Protein AF-A0A9J5ZDY1-F1 (afdb_monomer)

Solvent-accessible surface area (backbone atoms only — not comparable to full-atom values): 6888 Å² total; per-residue (Å²): 131,87,89,78,81,90,83,87,61,98,47,71,64,60,48,51,50,52,33,51,47,32,71,76,40,87,38,62,74,71,92,58,97,54,59,50,84,62,74,86,88,55,97,79,79,58,85,89,58,78,74,66,87,89,64,83,82,88,85,82,84,78,48,89,86,40,89,57,33,64,58,54,52,52,51,52,50,51,54,52,49,50,52,51,51,53,51,51,52,53,50,51,53,50,55,50,55,52,51,52,49,61,76,74,106

Organism: Solanum commersonii (NCBI:txid4109)

pLDDT: mean 87.48, std 10.69, range [43.75, 98.0]

Radius of gyration: 21.02 Å; Cα contacts (8 Å, |Δi|>4): 33; chains: 1; bounding box: 49×36×54 Å

Foldseek 3Di:
DDDDDDDDDPDDVVLVVVQVCLVVDFDDDDDQSDGDHDDDDDDPPDPPDPDDPPDDDDDDDDDPPHPCPVVVVVVVVVVVVVVVVVVVVVVVVVVVVVVVSVVRD

Mean predicted aligned error: 8.28 Å

Secondary structure (DSSP, 8-state):
---------SSHHHHHHHHHHHHHS--BSSSS--B-------TTSSTTSPPPTT------PPPTTSTTHHHHHHHHHHHHHHHHHHHHHHHHHHHHHHHHHHHT-

Sequence (105 aa):
MGRAALVEMQNADEARTIIYEIRNSPFMISSMPRPVRARPAVVGMFDDRPRKPDRTIMCYWLKSNDPDFEVATKMKRIVRNHAKEANFLLKRQLEEEEQLAIEQS

Structure (mmCIF, N/CA/C/O backbone):
data_AF-A0A9J5ZDY1-F1
#
_entry.id   AF-A0A9J5ZDY1-F1
#
loop_
_atom_site.group_PDB
_atom_site.id
_atom_site.type_symbol
_atom_site.label_atom_id
_atom_site.label_alt_id
_atom_site.label_comp_id
_atom_site.label_asym_id
_atom_site.label_entity_id
_atom_site.label_seq_id
_atom_site.pdbx_PDB_ins_code
_atom_site.Cartn_x
_atom_site.Cartn_y
_atom_site.Cartn_z
_atom_site.occupancy
_atom_site.B_iso_or_equiv
_atom_site.auth_seq_id
_atom_site.auth_comp_id
_atom_site.auth_asym_id
_atom_site.auth_atom_id
_atom_site.pdbx_PDB_model_num
ATOM 1 N N . MET A 1 1 ? 5.808 -0.853 8.970 1.00 43.75 1 MET A N 1
ATOM 2 C CA . MET A 1 1 ? 4.911 -1.671 8.123 1.00 43.75 1 MET A CA 1
ATOM 3 C C . MET A 1 1 ? 3.504 -1.519 8.663 1.00 43.75 1 MET A C 1
ATOM 5 O O . MET A 1 1 ? 3.312 -1.766 9.848 1.00 43.75 1 MET A O 1
ATOM 9 N N . GLY A 1 2 ? 2.558 -1.057 7.843 1.00 55.62 2 GLY A N 1
ATOM 10 C CA . GLY A 1 2 ? 1.157 -0.980 8.255 1.00 55.62 2 GLY A CA 1
ATOM 11 C C . GLY A 1 2 ? 0.649 -2.379 8.593 1.00 55.62 2 GLY A C 1
ATOM 12 O O . GLY A 1 2 ? 0.779 -3.290 7.779 1.00 55.62 2 GLY A O 1
ATOM 13 N N . ARG A 1 3 ? 0.130 -2.567 9.807 1.00 74.69 3 ARG A N 1
ATOM 14 C CA . ARG A 1 3 ? -0.526 -3.816 10.199 1.00 74.69 3 ARG A CA 1
ATOM 15 C C . ARG A 1 3 ? -1.914 -3.810 9.560 1.00 74.69 3 ARG A C 1
ATOM 17 O O . ARG A 1 3 ? -2.805 -3.123 10.045 1.00 74.69 3 ARG A O 1
ATOM 24 N N . ALA A 1 4 ? -2.063 -4.501 8.435 1.00 83.88 4 ALA A N 1
ATOM 25 C CA . ALA A 1 4 ? -3.353 -4.738 7.795 1.00 83.88 4 ALA A CA 1
ATOM 26 C C . ALA A 1 4 ? -3.813 -6.170 8.095 1.00 83.88 4 ALA A C 1
ATOM 28 O O . ALA A 1 4 ? -2.985 -7.069 8.221 1.00 83.88 4 ALA A O 1
ATOM 29 N N . ALA A 1 5 ? -5.124 -6.373 8.188 1.00 87.69 5 ALA A N 1
ATOM 30 C CA . ALA A 1 5 ? -5.737 -7.683 8.372 1.00 87.69 5 ALA A CA 1
ATOM 31 C C . ALA A 1 5 ? -6.797 -7.916 7.290 1.00 87.69 5 ALA A C 1
ATOM 33 O O . ALA A 1 5 ? -7.452 -6.968 6.846 1.00 87.69 5 ALA A O 1
ATOM 34 N N . LEU A 1 6 ? -6.954 -9.170 6.867 1.00 89.81 6 LEU A N 1
ATOM 35 C CA . LEU A 1 6 ? -8.098 -9.607 6.074 1.00 89.81 6 LEU A CA 1
ATOM 36 C C . LEU A 1 6 ? -9.224 -9.988 7.037 1.00 89.81 6 LEU A C 1
ATOM 38 O O . LEU A 1 6 ? -9.007 -10.782 7.949 1.00 89.81 6 LEU A O 1
ATOM 42 N N . VAL A 1 7 ? -10.409 -9.419 6.831 1.00 90.75 7 VAL A N 1
ATOM 43 C CA . VAL A 1 7 ? -11.624 -9.796 7.557 1.00 90.75 7 VAL A CA 1
ATOM 44 C C . VAL A 1 7 ? -12.627 -10.295 6.529 1.00 90.75 7 VAL A C 1
ATOM 46 O O . VAL A 1 7 ? -13.008 -9.551 5.623 1.00 90.75 7 VAL A O 1
ATOM 49 N N . GLU A 1 8 ? -13.006 -11.562 6.643 1.00 92.56 8 GLU A N 1
ATOM 50 C CA . GLU A 1 8 ? -13.990 -12.196 5.769 1.00 92.56 8 GLU A CA 1
ATOM 51 C C . GLU A 1 8 ? -15.370 -12.122 6.426 1.00 92.56 8 GLU A C 1
ATOM 53 O O . GLU A 1 8 ? -15.527 -12.475 7.593 1.00 92.56 8 GLU A O 1
ATOM 58 N N . MET A 1 9 ? -16.357 -11.635 5.672 1.00 94.44 9 MET A N 1
ATOM 59 C CA . MET A 1 9 ? -17.755 -11.545 6.106 1.00 94.44 9 MET A CA 1
ATOM 60 C C . MET A 1 9 ? -18.567 -12.682 5.496 1.00 94.44 9 MET A C 1
ATOM 62 O O . MET A 1 9 ? -18.139 -13.298 4.515 1.00 94.44 9 MET A O 1
ATOM 66 N N . GLN A 1 10 ? -19.763 -12.937 6.028 1.00 95.19 10 GLN A N 1
ATOM 67 C CA . GLN A 1 10 ? -20.606 -14.025 5.538 1.00 95.19 10 GLN A CA 1
ATOM 68 C C . GLN A 1 10 ? -21.065 -13.785 4.093 1.00 95.19 10 GLN A C 1
ATOM 70 O O . GLN A 1 10 ? -21.205 -14.729 3.313 1.00 95.19 10 GLN A O 1
ATOM 75 N N . ASN A 1 11 ? -21.317 -12.526 3.727 1.00 95.94 11 ASN A N 1
ATOM 76 C CA . ASN A 1 11 ? -21.758 -12.144 2.390 1.00 95.94 11 ASN A CA 1
ATOM 77 C C . ASN A 1 11 ? -21.215 -10.768 1.962 1.00 95.94 11 ASN A C 1
ATOM 79 O O . ASN A 1 11 ? -20.638 -10.009 2.744 1.00 95.94 11 ASN A O 1
ATOM 83 N N . ALA A 1 12 ? -21.385 -10.452 0.676 1.00 94.44 12 ALA A N 1
ATOM 84 C CA . ALA A 1 12 ? -20.856 -9.226 0.084 1.00 94.44 12 ALA A CA 1
ATOM 85 C C . ALA A 1 12 ? -21.564 -7.953 0.575 1.00 94.44 12 ALA A C 1
ATOM 87 O O . ALA A 1 12 ? -20.935 -6.894 0.622 1.00 94.44 12 ALA A O 1
ATOM 88 N N . ASP A 1 13 ? -22.848 -8.036 0.923 1.00 96.81 13 ASP A N 1
ATOM 89 C CA . ASP A 1 13 ? -23.623 -6.874 1.361 1.00 96.81 13 ASP A CA 1
ATOM 90 C C . ASP A 1 13 ? -23.231 -6.455 2.780 1.00 96.81 13 ASP A C 1
ATOM 92 O O . ASP A 1 13 ? -23.004 -5.272 3.025 1.00 96.81 13 ASP A O 1
ATOM 96 N N . GLU A 1 14 ? -23.009 -7.416 3.677 1.0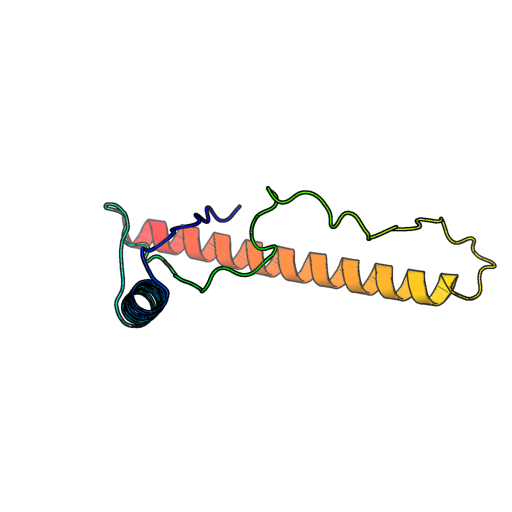0 96.44 14 GLU A N 1
ATOM 97 C CA . GLU A 1 14 ? -22.449 -7.191 5.012 1.00 96.44 14 GLU A CA 1
ATOM 98 C C . GLU A 1 14 ? -21.074 -6.509 4.933 1.00 96.44 14 GLU A C 1
ATOM 100 O O . GLU A 1 14 ? -20.845 -5.481 5.574 1.00 96.44 14 GLU A O 1
ATOM 105 N N . ALA A 1 15 ? -20.182 -7.007 4.069 1.00 96.06 15 ALA A N 1
ATOM 106 C CA . ALA A 1 15 ? -18.872 -6.393 3.859 1.00 96.06 15 ALA A CA 1
ATOM 107 C C . ALA A 1 15 ? -18.976 -4.937 3.376 1.00 96.06 15 ALA A C 1
ATOM 109 O O . ALA A 1 15 ? -18.236 -4.072 3.849 1.00 96.06 15 ALA A O 1
ATOM 110 N N . ARG A 1 16 ? -19.894 -4.640 2.447 1.00 96.50 16 ARG A N 1
ATOM 111 C CA . ARG A 1 16 ? -20.117 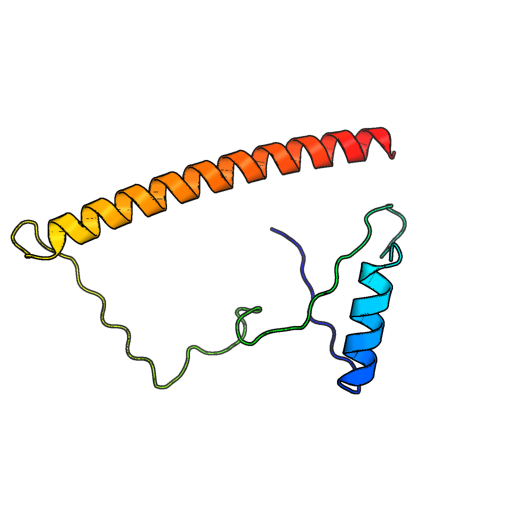-3.273 1.944 1.00 96.50 16 ARG A CA 1
ATOM 112 C C . ARG A 1 16 ? -20.640 -2.346 3.034 1.00 96.50 16 ARG A C 1
ATOM 114 O O . ARG A 1 16 ? -20.145 -1.224 3.138 1.00 96.50 16 ARG A O 1
ATOM 121 N N . THR A 1 17 ? -21.593 -2.813 3.836 1.00 96.38 17 THR A N 1
ATOM 122 C CA . THR A 1 17 ? -22.168 -2.048 4.947 1.00 96.38 17 THR A CA 1
ATOM 123 C C . THR A 1 17 ? -21.102 -1.701 5.978 1.00 96.38 17 THR A C 1
ATOM 125 O O . THR A 1 17 ? -20.925 -0.528 6.292 1.00 96.38 17 THR A O 1
ATOM 128 N N . ILE A 1 18 ? -20.296 -2.673 6.411 1.00 94.75 18 ILE A N 1
ATOM 129 C CA . ILE A 1 18 ? -19.222 -2.439 7.388 1.00 94.75 18 ILE A CA 1
ATOM 130 C C . ILE A 1 18 ? -18.175 -1.458 6.844 1.00 94.75 18 ILE A C 1
ATOM 132 O O . ILE A 1 18 ? -17.740 -0.548 7.550 1.00 94.75 18 ILE A O 1
ATOM 136 N N . ILE A 1 19 ? -17.783 -1.591 5.571 1.00 95.25 19 ILE A N 1
ATOM 137 C CA . ILE A 1 19 ? -16.864 -0.637 4.933 1.00 95.25 19 ILE A CA 1
ATOM 138 C C . ILE A 1 19 ? -17.461 0.777 4.925 1.00 95.25 19 ILE A C 1
ATOM 140 O O . ILE A 1 19 ? -16.742 1.745 5.177 1.00 95.25 19 ILE A O 1
ATOM 144 N N . TYR A 1 20 ? -18.757 0.907 4.630 1.00 95.81 20 TYR A N 1
ATOM 145 C CA . TYR A 1 20 ? -19.457 2.188 4.639 1.00 95.81 20 TYR A CA 1
ATOM 146 C C . TYR A 1 20 ? -19.513 2.796 6.046 1.00 95.81 20 TYR A C 1
ATOM 148 O O . TYR A 1 20 ? -19.206 3.975 6.211 1.00 95.81 20 TYR A O 1
ATOM 156 N N . GLU A 1 21 ? -19.844 2.009 7.066 1.00 95.31 21 GLU A N 1
ATOM 157 C CA . GLU A 1 21 ? -19.925 2.480 8.450 1.00 95.31 21 GLU A CA 1
ATOM 158 C C . GLU A 1 21 ? -18.566 2.945 8.978 1.00 95.31 21 GLU A C 1
ATOM 160 O O . GLU A 1 21 ? -18.455 4.079 9.436 1.00 95.31 21 GLU A O 1
ATOM 165 N N . ILE A 1 22 ? -17.510 2.139 8.817 1.00 94.62 22 ILE A N 1
ATOM 166 C CA . ILE A 1 22 ? -16.142 2.492 9.247 1.00 94.62 22 ILE A CA 1
ATOM 167 C C . ILE A 1 22 ? -15.633 3.753 8.532 1.00 94.62 22 ILE A C 1
ATOM 169 O O . ILE A 1 22 ? -14.843 4.519 9.082 1.00 94.62 22 ILE A O 1
ATOM 173 N N . ARG A 1 23 ? -16.062 3.983 7.285 1.00 92.44 23 ARG A N 1
ATOM 174 C CA . ARG A 1 23 ? -15.678 5.178 6.525 1.00 92.44 23 ARG A CA 1
ATOM 175 C C . ARG A 1 23 ? -16.345 6.448 7.053 1.00 92.44 23 ARG A C 1
ATOM 177 O O . ARG A 1 23 ? -15.723 7.506 6.993 1.00 92.44 23 ARG A O 1
ATOM 184 N N . ASN A 1 24 ? -17.596 6.355 7.496 1.00 94.50 24 ASN A N 1
ATOM 185 C CA . ASN A 1 24 ? -18.399 7.516 7.886 1.00 94.50 24 ASN A CA 1
ATOM 186 C C . ASN A 1 24 ? -18.371 7.796 9.393 1.00 94.50 24 ASN A C 1
ATOM 188 O O . ASN A 1 24 ? -18.610 8.930 9.798 1.00 94.50 24 ASN A O 1
ATOM 192 N N . SER A 1 25 ? -18.045 6.792 10.204 1.00 90.50 25 SER A N 1
ATOM 193 C CA . SER A 1 25 ? -18.004 6.881 11.661 1.00 90.50 25 SER A CA 1
ATOM 194 C C . SER A 1 25 ? -16.675 6.325 12.180 1.00 90.50 25 SER A C 1
ATOM 196 O O . SER A 1 25 ? -16.293 5.222 11.785 1.00 90.50 25 SER A O 1
ATOM 198 N N . PRO A 1 26 ? -15.959 7.035 13.077 1.00 87.12 26 PRO A N 1
ATOM 199 C CA . PRO A 1 26 ? -14.709 6.539 13.641 1.00 87.12 26 PRO A CA 1
ATOM 200 C C . PRO A 1 26 ? -14.917 5.208 14.368 1.00 87.12 26 PRO A C 1
ATOM 202 O O . PRO A 1 26 ? -15.548 5.152 15.421 1.00 87.12 26 PRO A O 1
ATOM 205 N N . PHE A 1 27 ? -14.363 4.133 13.814 1.00 88.69 27 PHE A N 1
ATOM 206 C CA . PHE A 1 27 ? -14.380 2.814 14.437 1.00 88.69 27 PHE A CA 1
ATOM 207 C C . PHE A 1 27 ? -13.014 2.535 15.062 1.00 88.69 27 PHE A C 1
ATOM 209 O O . PHE A 1 27 ? -12.000 2.535 14.365 1.00 88.69 27 PHE A O 1
ATOM 216 N N . MET A 1 28 ? -12.963 2.333 16.377 1.00 87.56 28 MET A N 1
ATOM 217 C CA . MET A 1 28 ? -11.716 2.115 17.116 1.00 87.56 28 MET A CA 1
ATOM 218 C C . MET A 1 28 ? -11.572 0.641 17.485 1.00 87.56 28 MET A C 1
ATOM 220 O O . MET A 1 28 ? -12.522 0.014 17.947 1.00 87.56 28 MET A O 1
ATOM 224 N N . ILE A 1 29 ? -10.370 0.094 17.308 1.00 81.56 29 ILE A N 1
ATOM 225 C CA . ILE A 1 29 ? -10.012 -1.240 17.793 1.00 81.56 29 ILE A CA 1
ATOM 226 C C . ILE A 1 29 ? -8.979 -1.032 18.900 1.00 81.56 29 ILE A C 1
ATOM 228 O O . ILE A 1 29 ? -7.853 -0.637 18.607 1.00 81.56 29 ILE A O 1
ATOM 232 N N . SER A 1 30 ? -9.361 -1.320 20.151 1.00 74.69 30 SER A N 1
ATOM 233 C CA . SER A 1 30 ? -8.606 -1.054 21.395 1.00 74.69 30 SER A CA 1
ATOM 234 C C . SER A 1 30 ? -8.835 0.336 22.020 1.00 74.69 30 SER A C 1
ATOM 236 O O . SER A 1 30 ? -9.647 1.125 21.550 1.00 74.69 30 SER A O 1
ATOM 238 N N . SER A 1 31 ? -8.149 0.590 23.137 1.00 70.50 31 SER A N 1
ATOM 239 C CA . SER A 1 31 ? -8.246 1.791 23.975 1.00 70.50 31 SER A CA 1
ATOM 240 C C . SER A 1 31 ? -7.520 3.019 23.420 1.00 70.50 31 SER A C 1
ATOM 242 O O . SER A 1 31 ? -7.786 4.127 23.876 1.00 70.50 31 SER A O 1
ATOM 244 N N . MET A 1 32 ? -6.610 2.856 22.453 1.00 71.94 32 MET A N 1
ATOM 245 C CA . MET A 1 32 ? -5.949 3.992 21.802 1.00 71.94 32 MET A CA 1
ATOM 246 C C . MET A 1 32 ? -6.855 4.580 20.709 1.00 71.94 32 MET A C 1
ATOM 248 O O . MET A 1 32 ? -7.347 3.811 19.879 1.00 71.94 32 MET A O 1
ATOM 252 N N . PRO A 1 33 ? -7.034 5.915 20.642 1.00 77.62 33 PRO A N 1
ATOM 253 C CA . PRO A 1 33 ? -7.963 6.573 19.724 1.00 77.62 33 PRO A CA 1
ATOM 254 C C . PRO A 1 33 ? -7.423 6.632 18.286 1.00 77.62 33 PRO A C 1
ATOM 256 O O . PRO A 1 33 ? -7.228 7.697 17.707 1.00 77.62 33 PRO A O 1
ATOM 259 N N . ARG A 1 34 ? -7.167 5.467 17.683 1.00 80.88 34 ARG A N 1
ATOM 260 C CA . ARG A 1 34 ? -6.720 5.323 16.292 1.00 80.88 34 ARG A CA 1
ATOM 261 C C . ARG A 1 34 ? -7.830 4.660 15.476 1.00 80.88 34 ARG A C 1
ATOM 263 O O . ARG A 1 34 ? -7.935 3.431 15.492 1.00 80.88 34 ARG A O 1
ATOM 270 N N . PRO A 1 35 ? -8.670 5.445 14.773 1.00 87.88 35 PRO A N 1
ATOM 271 C CA . PRO A 1 35 ? -9.732 4.896 13.946 1.00 87.88 35 PRO A CA 1
ATOM 272 C C . PRO A 1 35 ? -9.157 4.007 12.847 1.00 87.88 35 PRO A C 1
ATOM 274 O O . PRO A 1 35 ? -8.218 4.390 12.141 1.00 87.88 35 PRO A O 1
ATOM 277 N N . VAL A 1 36 ? -9.728 2.820 12.683 1.00 89.12 36 VAL A N 1
ATOM 278 C CA . VAL A 1 36 ? -9.327 1.916 11.610 1.00 89.12 36 VAL A CA 1
ATOM 279 C C . VAL A 1 36 ? -9.941 2.349 10.286 1.00 89.12 36 VAL A C 1
ATOM 281 O O . VAL A 1 36 ? -10.973 3.013 10.231 1.00 89.12 36 VAL A O 1
ATOM 284 N N . ARG A 1 37 ? -9.296 1.955 9.188 1.00 91.00 37 ARG A N 1
ATOM 285 C CA . ARG A 1 37 ? -9.792 2.186 7.830 1.00 91.00 37 ARG A CA 1
ATOM 286 C C . ARG A 1 37 ? -10.096 0.846 7.181 1.00 91.00 37 ARG A C 1
ATOM 288 O O . ARG A 1 37 ? -9.236 -0.032 7.157 1.00 91.00 37 ARG A O 1
ATOM 295 N N . ALA A 1 38 ? -11.291 0.717 6.617 1.00 93.25 38 ALA A N 1
ATOM 296 C CA . ALA A 1 38 ? -11.710 -0.465 5.876 1.00 93.25 38 ALA A CA 1
ATOM 297 C C . ALA A 1 38 ? -11.697 -0.198 4.366 1.00 93.25 38 ALA A C 1
ATOM 299 O O . ALA A 1 38 ? -12.006 0.901 3.904 1.00 93.25 38 ALA A O 1
ATOM 300 N N . ARG A 1 39 ? -11.337 -1.218 3.584 1.00 92.38 39 ARG A N 1
ATOM 301 C CA . ARG A 1 39 ? -11.393 -1.192 2.118 1.00 92.38 39 ARG A CA 1
ATOM 302 C C . ARG A 1 39 ? -11.772 -2.573 1.582 1.00 92.38 39 ARG A C 1
ATOM 304 O O . ARG A 1 39 ? -11.406 -3.562 2.218 1.00 92.38 39 ARG A O 1
ATOM 311 N N . PRO A 1 40 ? -12.439 -2.665 0.417 1.00 93.38 40 PRO A N 1
ATOM 312 C CA . PRO A 1 40 ? -12.690 -3.951 -0.222 1.00 93.38 40 PRO A CA 1
ATOM 313 C C . PRO A 1 40 ? -11.375 -4.690 -0.483 1.00 93.38 40 PRO A C 1
ATOM 315 O O . PRO A 1 40 ? -10.421 -4.096 -0.994 1.00 93.38 40 PRO A O 1
ATOM 318 N N . ALA A 1 41 ? -11.325 -5.979 -0.151 1.00 90.19 41 ALA A N 1
ATOM 319 C CA . ALA A 1 41 ? -10.175 -6.816 -0.464 1.00 90.19 41 ALA A CA 1
ATOM 320 C C . ALA A 1 41 ? -10.076 -7.016 -1.985 1.00 90.19 41 ALA A C 1
ATOM 322 O O . ALA A 1 41 ? -11.056 -7.389 -2.629 1.00 90.19 41 ALA A O 1
ATOM 323 N N . VAL A 1 42 ? -8.893 -6.788 -2.568 1.00 87.69 42 VAL A N 1
ATOM 324 C CA . VAL A 1 42 ? -8.626 -7.117 -3.980 1.00 87.69 42 VAL A CA 1
ATOM 325 C C . VAL A 1 42 ? -7.610 -8.242 -4.109 1.00 87.69 42 VAL A C 1
ATOM 327 O O . VAL A 1 42 ? -6.758 -8.456 -3.244 1.00 87.69 42 VAL A O 1
ATOM 330 N N . VAL A 1 43 ? -7.693 -8.960 -5.228 1.00 79.00 43 VAL A N 1
ATOM 331 C CA . VAL A 1 43 ? -6.731 -10.004 -5.590 1.00 79.00 43 VAL A CA 1
ATOM 332 C C . VAL A 1 43 ? -5.325 -9.394 -5.635 1.00 79.00 43 VAL A C 1
ATOM 334 O O . VAL A 1 43 ? -5.067 -8.503 -6.439 1.00 79.00 43 VAL A O 1
ATOM 337 N N . GLY A 1 44 ? -4.425 -9.875 -4.770 1.00 74.56 44 GLY A N 1
ATOM 338 C CA . GLY A 1 44 ? -3.041 -9.393 -4.669 1.00 74.56 44 GLY A CA 1
ATOM 339 C C . GLY A 1 44 ? -2.772 -8.367 -3.562 1.00 74.56 44 GLY A C 1
ATOM 340 O O . GLY A 1 44 ? -1.673 -7.830 -3.518 1.00 74.56 44 GLY A O 1
ATOM 341 N N . MET A 1 45 ? -3.734 -8.084 -2.671 1.00 80.31 45 MET A N 1
ATOM 342 C CA . MET A 1 45 ? -3.465 -7.286 -1.458 1.00 80.31 45 MET A CA 1
ATOM 343 C C . MET A 1 45 ? -2.610 -8.014 -0.410 1.00 80.31 45 MET A C 1
ATOM 345 O O . MET A 1 45 ? -2.032 -7.347 0.444 1.00 80.31 45 MET A O 1
ATOM 349 N N . PHE A 1 46 ? -2.572 -9.345 -0.458 1.00 75.75 46 PHE A N 1
ATOM 350 C CA . PHE A 1 46 ? -1.893 -10.214 0.500 1.00 75.75 46 PHE A CA 1
ATOM 351 C C . PHE A 1 46 ? -0.976 -11.185 -0.269 1.00 75.75 46 PHE A C 1
ATOM 353 O O . PHE A 1 46 ? -1.372 -11.700 -1.323 1.00 75.75 46 PHE A O 1
ATOM 360 N N . ASP A 1 47 ? 0.259 -11.357 0.217 1.00 66.19 47 ASP A N 1
ATOM 361 C CA . ASP A 1 47 ? 1.379 -12.041 -0.465 1.00 66.19 47 ASP A CA 1
ATOM 362 C C . ASP A 1 47 ? 1.258 -13.575 -0.468 1.00 66.19 47 ASP A C 1
ATOM 364 O O . ASP A 1 47 ? 1.961 -14.272 -1.195 1.00 66.19 47 ASP A O 1
ATOM 368 N N . ASP A 1 48 ? 0.337 -14.105 0.324 1.00 66.00 48 ASP A N 1
ATOM 369 C CA . ASP A 1 48 ? 0.074 -15.523 0.579 1.00 66.00 48 ASP A CA 1
ATOM 370 C C . ASP A 1 48 ? -0.472 -16.288 -0.639 1.00 66.00 48 ASP A C 1
ATOM 372 O O . ASP A 1 48 ? -0.658 -17.506 -0.591 1.00 66.00 48 ASP A O 1
ATOM 376 N N . ARG A 1 49 ? -0.685 -15.612 -1.774 1.00 60.78 49 ARG A N 1
ATOM 377 C CA . ARG A 1 49 ? -1.135 -16.270 -3.002 1.00 60.78 49 ARG A CA 1
ATOM 378 C C . ARG A 1 49 ? 0.054 -16.769 -3.826 1.00 60.78 49 ARG A C 1
ATOM 380 O O . ARG A 1 49 ? 0.938 -15.977 -4.160 1.00 60.78 49 ARG A O 1
ATOM 387 N N . PRO A 1 50 ? 0.056 -18.048 -4.249 1.00 62.66 50 PRO A N 1
ATOM 388 C CA . PRO A 1 50 ? 1.072 -18.544 -5.162 1.00 62.66 50 PRO A CA 1
ATOM 389 C C . PRO A 1 50 ? 1.092 -17.697 -6.440 1.00 62.66 50 PRO A C 1
ATOM 391 O O . PRO A 1 50 ? 0.056 -17.259 -6.953 1.00 62.66 50 PRO A O 1
ATOM 394 N N . ARG A 1 51 ? 2.303 -17.446 -6.946 1.00 64.81 51 ARG A N 1
ATOM 395 C CA . ARG A 1 51 ? 2.542 -16.722 -8.200 1.00 64.81 51 ARG A CA 1
ATOM 396 C C . ARG A 1 51 ? 1.663 -17.320 -9.303 1.00 64.81 51 ARG A C 1
ATOM 398 O O . ARG A 1 51 ? 1.576 -18.540 -9.400 1.00 64.81 51 ARG A O 1
ATOM 405 N N . LYS A 1 52 ? 1.028 -16.471 -10.131 1.00 69.44 52 LYS A N 1
ATOM 406 C CA . LYS A 1 52 ? 0.162 -16.928 -11.238 1.00 69.44 52 LYS A CA 1
ATOM 407 C C . LYS A 1 52 ? 0.876 -18.039 -12.031 1.00 69.44 52 LYS A C 1
ATOM 409 O O . LYS A 1 52 ? 1.948 -17.739 -12.566 1.00 69.44 52 LYS A O 1
ATOM 414 N N . PRO A 1 53 ? 0.317 -19.263 -12.100 1.00 68.38 53 PRO A N 1
ATOM 415 C CA . PRO A 1 53 ? 1.030 -20.430 -12.622 1.00 68.38 53 PRO A CA 1
ATOM 416 C C . PRO A 1 53 ? 1.445 -20.261 -14.090 1.00 68.38 53 PRO A C 1
ATOM 418 O O . PRO A 1 53 ? 2.533 -20.682 -14.462 1.00 68.38 53 PRO A O 1
ATOM 421 N N . ASP A 1 54 ? 0.660 -19.528 -14.885 1.00 79.69 54 ASP A N 1
ATOM 422 C CA . ASP A 1 54 ? 0.914 -19.343 -16.323 1.00 79.69 54 ASP A CA 1
ATOM 423 C C . ASP A 1 54 ? 1.836 -18.157 -16.655 1.00 79.69 54 ASP A C 1
ATOM 425 O O . ASP A 1 54 ? 2.065 -17.836 -17.821 1.00 79.69 54 ASP A O 1
ATOM 429 N N . ARG A 1 55 ? 2.357 -17.438 -15.649 1.00 76.94 55 ARG A N 1
ATOM 430 C CA . ARG A 1 55 ? 3.189 -16.252 -15.892 1.00 76.94 55 ARG A CA 1
ATOM 431 C C . ARG A 1 55 ? 4.672 -16.610 -15.920 1.00 76.94 55 ARG A C 1
ATOM 433 O O . ARG A 1 55 ? 5.344 -16.585 -14.887 1.00 76.94 55 ARG A O 1
ATOM 440 N N . THR A 1 56 ? 5.223 -16.792 -17.115 1.00 81.25 56 THR A N 1
ATOM 441 C CA . THR A 1 56 ? 6.678 -16.805 -17.317 1.00 81.25 56 THR A CA 1
ATOM 442 C C . THR 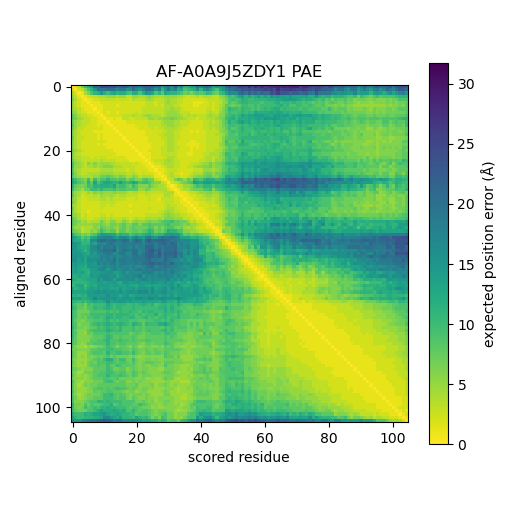A 1 56 ? 7.218 -15.374 -17.247 1.00 81.25 56 THR A C 1
ATOM 444 O O . THR A 1 56 ? 6.798 -14.504 -18.007 1.00 81.25 56 TH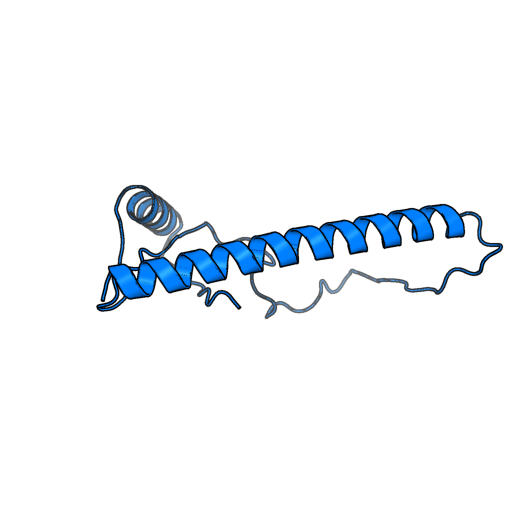R A O 1
ATOM 447 N N . ILE A 1 57 ? 8.138 -15.096 -16.319 1.00 80.50 57 ILE A N 1
ATOM 448 C CA . ILE A 1 57 ? 8.885 -13.830 -16.301 1.00 80.50 57 ILE A CA 1
ATOM 449 C C . ILE A 1 57 ? 10.297 -14.132 -16.783 1.00 80.50 57 ILE A C 1
ATOM 451 O O . ILE A 1 57 ? 11.029 -14.855 -16.112 1.00 80.50 57 ILE A O 1
ATOM 455 N N . MET A 1 58 ? 10.661 -13.566 -17.931 1.00 83.75 58 MET A N 1
ATOM 456 C CA . MET A 1 58 ? 12.028 -13.586 -18.438 1.00 83.75 58 MET A CA 1
ATOM 457 C C . MET A 1 58 ? 12.773 -12.367 -17.896 1.00 83.75 58 MET A C 1
ATOM 459 O O . MET A 1 58 ? 12.332 -11.235 -18.085 1.00 83.75 58 MET A O 1
ATOM 463 N N . CYS A 1 59 ? 13.896 -12.600 -17.222 1.00 84.00 59 CYS A N 1
ATOM 464 C CA . CYS A 1 59 ? 14.768 -11.546 -16.712 1.00 84.00 59 CYS A CA 1
ATOM 465 C C . CYS A 1 59 ? 16.108 -11.622 -17.443 1.00 84.00 59 CYS A C 1
ATOM 467 O O . CYS A 1 59 ? 16.727 -12.683 -17.477 1.00 84.00 59 CYS A O 1
ATOM 469 N N . TYR A 1 60 ? 16.579 -10.502 -17.984 1.00 85.12 60 TYR A N 1
ATOM 470 C CA . TYR A 1 60 ? 17.906 -10.401 -18.586 1.00 85.12 60 TYR A CA 1
ATOM 471 C C . TYR A 1 60 ? 18.556 -9.064 -18.232 1.00 85.12 60 TYR A C 1
ATOM 473 O O . TYR A 1 60 ? 17.881 -8.071 -17.955 1.00 85.12 60 TYR A O 1
ATOM 481 N N . TRP A 1 61 ? 19.887 -9.054 -18.210 1.00 87.94 61 TRP A N 1
ATOM 482 C CA . TRP A 1 61 ? 20.672 -7.849 -17.974 1.00 87.94 61 TRP A CA 1
ATOM 483 C C . TRP A 1 61 ? 20.961 -7.161 -19.304 1.00 87.94 61 TRP A C 1
ATOM 485 O O . TRP A 1 61 ? 21.580 -7.751 -20.189 1.00 87.94 61 TRP A O 1
ATOM 495 N N . LEU A 1 62 ? 20.525 -5.909 -19.431 1.00 90.75 62 LEU A N 1
ATOM 496 C CA . LEU A 1 62 ? 20.793 -5.091 -20.610 1.00 90.75 62 LEU A CA 1
ATOM 497 C C . LEU A 1 62 ? 22.270 -4.682 -20.645 1.00 90.75 62 LEU A C 1
ATOM 499 O O . LEU A 1 62 ? 22.823 -4.215 -19.644 1.00 90.75 62 LEU A O 1
ATOM 503 N N . LYS A 1 63 ? 22.902 -4.841 -21.810 1.00 92.81 63 LYS A N 1
ATOM 504 C CA . LYS A 1 63 ? 24.251 -4.323 -22.087 1.00 92.81 63 LYS A CA 1
ATOM 505 C C . LYS A 1 63 ? 24.156 -2.882 -22.585 1.00 92.81 63 LYS A C 1
ATOM 507 O O . LYS A 1 63 ? 23.128 -2.488 -23.113 1.00 92.81 63 LYS A O 1
ATOM 512 N N . SER A 1 64 ? 25.243 -2.117 -22.493 1.00 91.12 64 SER A N 1
ATOM 513 C CA . SER A 1 64 ? 25.289 -0.716 -22.951 1.00 91.12 64 SER A CA 1
ATOM 514 C C . SER A 1 64 ? 24.935 -0.517 -24.427 1.00 91.12 64 SER A C 1
ATOM 516 O O . SER A 1 64 ? 24.472 0.553 -24.798 1.00 91.12 64 SER A O 1
ATOM 518 N N . ASN A 1 65 ? 25.167 -1.534 -25.258 1.00 92.81 65 ASN A N 1
ATOM 519 C CA . ASN A 1 65 ? 24.905 -1.483 -26.697 1.00 92.81 65 ASN A CA 1
ATOM 520 C C . ASN A 1 65 ? 23.481 -1.936 -27.054 1.00 92.81 65 ASN A C 1
ATOM 522 O O . ASN A 1 65 ? 23.147 -2.009 -28.233 1.00 92.81 65 ASN A O 1
ATOM 526 N N . ASP A 1 66 ? 22.673 -2.307 -26.062 1.00 93.25 66 ASP A N 1
ATOM 527 C CA . ASP A 1 66 ? 21.286 -2.699 -26.272 1.00 93.25 66 ASP A CA 1
ATOM 528 C C . ASP A 1 66 ? 20.438 -1.454 -26.600 1.00 93.25 66 ASP A C 1
ATOM 530 O O . ASP A 1 66 ? 20.583 -0.439 -25.908 1.00 93.25 66 ASP A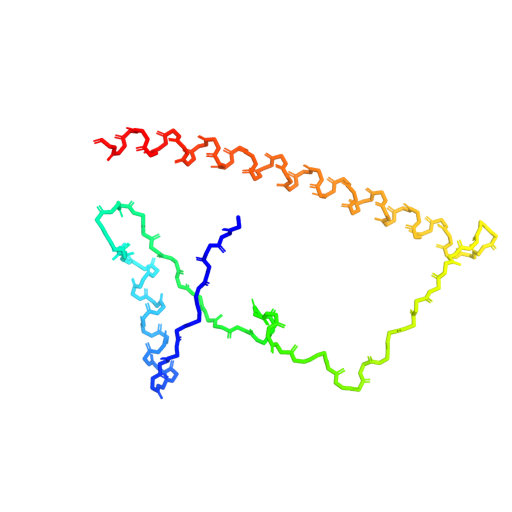 O 1
ATOM 534 N N . PRO A 1 67 ? 19.566 -1.496 -27.625 1.00 91.44 67 PRO A N 1
ATOM 535 C CA . PRO A 1 67 ? 18.729 -0.354 -28.001 1.00 91.44 67 PRO A CA 1
ATOM 536 C C . PRO A 1 67 ? 17.862 0.162 -26.842 1.00 91.44 67 PRO A C 1
ATOM 538 O O . PRO A 1 67 ? 17.607 1.364 -26.757 1.00 91.44 67 PRO A O 1
ATOM 541 N N . ASP A 1 68 ? 17.479 -0.709 -25.904 1.00 91.88 68 ASP A N 1
ATOM 542 C CA . ASP A 1 68 ? 16.630 -0.343 -24.770 1.00 91.88 68 ASP A CA 1
ATOM 543 C C . ASP A 1 68 ? 17.427 0.109 -23.535 1.00 91.88 68 ASP A C 1
ATOM 545 O O . ASP A 1 68 ? 16.841 0.527 -22.528 1.00 91.88 68 ASP A O 1
ATOM 549 N N . PHE A 1 69 ? 18.766 0.075 -23.576 1.00 93.12 69 PHE A N 1
ATOM 550 C CA . PHE A 1 69 ? 19.613 0.401 -22.423 1.00 93.12 69 PHE A CA 1
ATOM 551 C C . PHE A 1 69 ? 19.375 1.823 -21.895 1.00 93.12 69 PHE A C 1
ATOM 553 O O . PHE A 1 69 ? 19.298 2.045 -20.679 1.00 93.12 69 PHE A O 1
ATOM 560 N N . GLU A 1 70 ? 19.222 2.800 -22.793 1.00 93.69 70 GLU A N 1
ATOM 561 C CA . GLU A 1 70 ? 18.976 4.192 -22.410 1.00 93.69 70 GLU A CA 1
ATOM 562 C C . GLU A 1 70 ? 17.593 4.359 -21.763 1.00 93.69 70 GLU A C 1
ATOM 564 O O . GLU A 1 70 ? 17.458 5.014 -20.723 1.00 93.69 70 GLU A O 1
ATOM 569 N N . VAL A 1 71 ? 16.571 3.715 -22.333 1.00 93.94 71 VAL A N 1
ATOM 570 C CA . VAL A 1 71 ? 15.196 3.733 -21.815 1.00 93.94 71 VAL A CA 1
ATOM 571 C C . VAL A 1 71 ? 15.152 3.117 -20.418 1.00 93.94 71 VAL A C 1
ATOM 573 O O . VAL A 1 71 ? 14.655 3.745 -19.478 1.00 93.94 71 VAL A O 1
ATOM 576 N N . ALA A 1 72 ? 15.754 1.939 -20.243 1.00 93.12 72 ALA A N 1
ATOM 577 C CA . ALA A 1 72 ? 15.840 1.268 -18.951 1.00 93.12 72 ALA A CA 1
ATOM 578 C C . ALA A 1 72 ? 16.594 2.112 -17.910 1.00 93.12 72 ALA A C 1
ATOM 580 O O . ALA A 1 72 ? 16.196 2.180 -16.743 1.00 93.12 72 ALA A O 1
ATOM 581 N N . THR A 1 73 ? 17.650 2.818 -18.322 1.00 94.44 73 THR A N 1
ATOM 582 C CA . THR A 1 73 ? 18.407 3.721 -17.443 1.00 94.44 73 THR A CA 1
ATOM 583 C C . THR A 1 73 ? 17.564 4.917 -16.992 1.00 94.44 73 THR A C 1
ATOM 585 O O . THR A 1 73 ? 17.567 5.259 -15.802 1.00 94.44 73 THR A O 1
ATOM 588 N N . LYS A 1 74 ? 16.790 5.525 -17.901 1.00 96.31 74 LYS A N 1
ATOM 589 C CA . LYS A 1 74 ? 15.846 6.605 -17.568 1.00 96.31 74 LYS A CA 1
ATOM 590 C C . LYS A 1 74 ? 14.765 6.116 -16.604 1.00 96.31 74 LYS A C 1
ATOM 592 O O . LYS A 1 74 ? 14.561 6.742 -15.563 1.00 96.31 74 LYS A O 1
ATOM 597 N N . MET A 1 75 ? 14.148 4.965 -16.878 1.00 96.50 75 MET A N 1
ATOM 598 C CA . MET A 1 75 ? 13.159 4.350 -15.983 1.00 96.50 75 MET A CA 1
ATOM 599 C C . MET A 1 75 ? 13.742 4.086 -14.591 1.00 96.50 75 MET A C 1
ATOM 601 O O . MET A 1 75 ? 13.149 4.473 -13.586 1.00 96.50 75 MET A O 1
ATOM 605 N N . LYS A 1 76 ? 14.950 3.516 -14.512 1.00 95.31 76 LYS A N 1
ATOM 606 C CA . LYS A 1 76 ? 15.654 3.272 -13.245 1.00 95.31 76 LYS A CA 1
ATOM 607 C C . LYS A 1 76 ? 15.855 4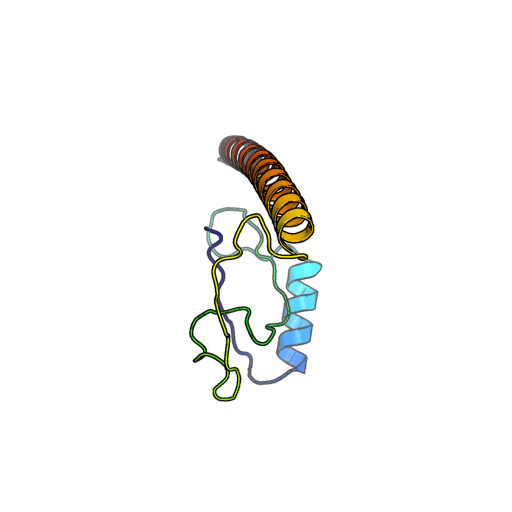.554 -12.438 1.00 95.31 76 LYS A C 1
ATOM 609 O O . LYS A 1 76 ? 15.704 4.539 -11.216 1.00 95.31 76 LYS A O 1
ATOM 614 N N . ARG A 1 77 ? 16.202 5.665 -13.097 1.00 97.69 77 ARG A N 1
ATOM 615 C CA . ARG A 1 77 ? 16.346 6.974 -12.442 1.00 97.69 77 ARG A CA 1
ATOM 616 C C . ARG A 1 77 ? 15.010 7.473 -11.893 1.00 97.69 77 ARG A C 1
ATOM 618 O O . ARG A 1 77 ? 14.968 7.882 -10.737 1.00 97.69 77 ARG A O 1
ATOM 625 N N . ILE A 1 78 ? 13.942 7.400 -12.686 1.00 97.94 78 ILE A N 1
ATOM 626 C CA . ILE A 1 78 ? 12.598 7.834 -12.276 1.00 97.94 78 ILE A CA 1
ATOM 627 C C . ILE A 1 78 ? 12.119 7.028 -11.067 1.00 97.94 78 ILE A C 1
ATOM 629 O O . ILE A 1 78 ? 11.753 7.612 -10.052 1.00 97.94 78 ILE A O 1
ATOM 633 N N . VAL A 1 79 ? 12.214 5.696 -11.125 1.00 97.50 79 VAL A N 1
ATOM 634 C CA . VAL A 1 79 ? 11.811 4.811 -10.020 1.00 97.50 79 VAL A CA 1
ATOM 635 C C . VAL A 1 79 ? 12.592 5.124 -8.742 1.00 97.50 79 VAL A C 1
ATOM 637 O O . VAL A 1 79 ? 12.015 5.181 -7.660 1.00 97.50 79 VAL A O 1
ATOM 640 N N . ARG A 1 80 ? 13.902 5.386 -8.847 1.00 97.44 80 ARG A N 1
ATOM 641 C CA . ARG A 1 80 ? 14.725 5.783 -7.693 1.00 97.44 80 ARG A CA 1
ATOM 642 C C . ARG A 1 80 ? 14.304 7.124 -7.102 1.00 97.44 80 ARG A C 1
ATOM 644 O O . ARG A 1 80 ? 14.310 7.257 -5.883 1.00 97.44 80 ARG A O 1
ATOM 651 N N . ASN A 1 81 ? 13.975 8.106 -7.937 1.00 98.00 81 ASN A N 1
ATOM 652 C CA . ASN A 1 81 ? 13.506 9.408 -7.469 1.00 98.00 81 ASN A CA 1
ATOM 653 C C . ASN A 1 81 ? 12.158 9.277 -6.761 1.00 98.00 81 ASN A C 1
ATOM 655 O O . ASN A 1 81 ? 12.041 9.694 -5.614 1.00 98.00 81 ASN A O 1
ATOM 659 N N . HIS A 1 82 ? 11.206 8.580 -7.381 1.00 97.75 82 HIS A N 1
ATOM 660 C CA . HIS A 1 82 ? 9.906 8.308 -6.780 1.00 97.75 82 HIS A CA 1
ATOM 661 C C . HIS A 1 82 ? 10.035 7.582 -5.432 1.00 97.75 82 HIS A C 1
ATOM 663 O O . HIS A 1 82 ? 9.402 7.964 -4.454 1.00 97.75 82 HIS A O 1
ATOM 669 N N . ALA A 1 83 ? 10.919 6.583 -5.334 1.00 96.88 83 ALA A N 1
ATOM 670 C CA . ALA A 1 83 ? 11.174 5.893 -4.072 1.00 96.88 83 ALA A CA 1
ATOM 671 C C . ALA A 1 83 ? 11.756 6.826 -2.994 1.00 96.88 83 ALA A C 1
ATOM 673 O O . ALA A 1 83 ? 11.442 6.672 -1.815 1.00 96.88 83 ALA A O 1
ATOM 674 N N . LYS A 1 84 ? 12.601 7.798 -3.362 1.00 97.44 84 LYS A N 1
ATOM 675 C CA . LYS A 1 84 ? 13.111 8.806 -2.417 1.00 97.44 84 LYS A CA 1
ATOM 676 C C . LYS A 1 84 ? 12.005 9.747 -1.947 1.00 97.44 84 LYS A C 1
ATOM 678 O O . LYS A 1 84 ? 11.915 9.995 -0.750 1.00 97.44 84 LYS A O 1
ATOM 683 N N . GLU A 1 85 ? 11.169 10.227 -2.862 1.00 97.25 85 GLU A N 1
ATOM 684 C CA . GLU A 1 85 ? 10.029 11.099 -2.557 1.00 97.25 85 GLU A CA 1
ATOM 685 C C . GLU A 1 85 ? 9.018 10.394 -1.646 1.00 97.25 85 GLU A C 1
ATOM 687 O O . GLU A 1 85 ? 8.654 10.926 -0.601 1.00 97.25 85 GLU A O 1
ATOM 692 N N . ALA A 1 86 ? 8.644 9.154 -1.972 1.00 96.44 86 ALA A N 1
ATOM 693 C CA . ALA A 1 86 ? 7.746 8.345 -1.152 1.00 96.44 86 ALA A CA 1
ATOM 694 C C . ALA A 1 86 ? 8.313 8.102 0.256 1.00 96.44 86 ALA A C 1
ATOM 696 O O . ALA A 1 86 ? 7.597 8.239 1.244 1.00 96.44 86 ALA A O 1
ATOM 697 N N . ASN A 1 87 ? 9.611 7.794 0.367 1.00 96.19 87 ASN A N 1
ATOM 698 C CA . ASN A 1 87 ? 10.266 7.632 1.666 1.00 96.19 87 ASN A CA 1
ATOM 699 C C . ASN A 1 87 ? 10.316 8.937 2.466 1.00 96.19 87 ASN A C 1
ATOM 701 O O . ASN A 1 87 ? 10.189 8.907 3.687 1.00 96.19 87 ASN A O 1
ATOM 705 N N . PHE A 1 88 ? 10.525 10.073 1.802 1.00 97.44 88 PHE A N 1
ATOM 706 C CA . PHE A 1 88 ? 10.503 11.374 2.459 1.00 97.44 88 PHE A CA 1
ATOM 707 C C . PHE A 1 88 ? 9.116 11.679 3.038 1.00 97.44 88 PHE A C 1
ATOM 709 O O . PHE A 1 88 ? 9.014 12.014 4.216 1.00 97.44 88 PHE A O 1
ATOM 716 N N . LEU A 1 89 ? 8.056 11.491 2.245 1.00 96.31 89 LEU A N 1
ATOM 717 C CA . LEU A 1 89 ? 6.675 11.681 2.698 1.00 96.31 89 LEU A CA 1
ATOM 718 C C . LEU A 1 89 ? 6.312 10.729 3.841 1.00 96.31 89 LEU A C 1
ATOM 720 O O . LEU A 1 89 ? 5.724 11.158 4.827 1.00 96.31 89 LEU A O 1
ATOM 724 N N . LEU A 1 90 ? 6.717 9.460 3.748 1.00 94.25 90 LEU A N 1
ATOM 725 C CA . LEU A 1 90 ? 6.477 8.481 4.806 1.00 94.25 90 LEU A CA 1
ATOM 726 C C . LEU A 1 90 ? 7.131 8.895 6.129 1.00 94.25 90 LEU A C 1
ATOM 728 O O . LEU A 1 90 ? 6.513 8.758 7.178 1.00 94.25 90 LEU A O 1
ATOM 732 N N . LYS A 1 91 ? 8.367 9.410 6.094 1.00 95.69 91 LYS A N 1
ATOM 733 C CA . LYS A 1 91 ? 9.038 9.909 7.303 1.00 95.69 91 LYS A CA 1
ATOM 734 C C . LYS A 1 91 ? 8.275 11.069 7.933 1.00 95.69 91 LYS A C 1
ATOM 736 O O . LYS A 1 91 ? 8.059 11.043 9.135 1.00 95.69 91 LYS A O 1
ATOM 741 N N . ARG A 1 92 ? 7.823 12.033 7.123 1.00 96.00 92 ARG A N 1
ATOM 742 C CA . ARG A 1 92 ? 7.007 13.156 7.609 1.00 96.00 92 ARG A CA 1
ATOM 743 C C . ARG A 1 92 ? 5.711 12.689 8.257 1.00 96.00 92 ARG A C 1
ATOM 745 O O . ARG A 1 92 ? 5.407 13.117 9.360 1.00 96.00 92 ARG A O 1
ATOM 752 N N . GLN A 1 93 ? 5.008 11.757 7.621 1.00 92.44 93 GLN A N 1
ATOM 753 C CA . GLN A 1 93 ? 3.781 11.203 8.183 1.00 92.44 93 GLN A CA 1
ATOM 754 C C . GLN A 1 93 ? 4.032 10.493 9.525 1.00 92.44 93 GLN A C 1
ATOM 756 O O . GLN A 1 93 ? 3.233 10.627 10.443 1.00 92.44 93 GLN A O 1
ATOM 761 N N . LEU A 1 94 ? 5.136 9.751 9.659 1.00 92.75 94 LEU A N 1
ATOM 762 C CA . LEU A 1 94 ? 5.485 9.094 10.923 1.00 92.75 94 LEU A CA 1
ATOM 763 C C . LEU A 1 94 ? 5.817 10.105 12.029 1.00 92.75 94 LEU A C 1
ATOM 765 O O . L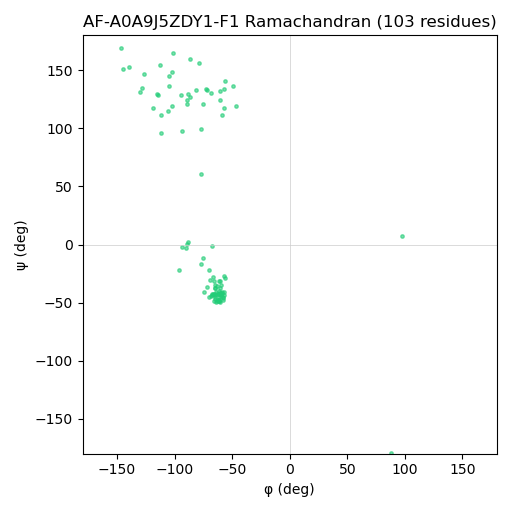EU A 1 94 ? 5.351 9.930 13.148 1.00 92.75 94 LEU A O 1
ATOM 769 N N . GLU A 1 95 ? 6.566 11.166 11.714 1.00 94.75 95 GLU A N 1
ATOM 770 C CA . GLU A 1 95 ? 6.856 12.261 12.655 1.00 94.75 95 GLU A CA 1
ATOM 771 C C . GLU A 1 95 ? 5.557 12.919 13.160 1.00 94.75 95 GLU A C 1
ATOM 773 O O . GLU A 1 95 ? 5.392 13.131 14.361 1.00 94.75 95 GLU A O 1
ATOM 778 N N . GLU A 1 96 ? 4.607 13.192 12.260 1.00 92.56 96 GLU A N 1
ATOM 779 C CA . GLU A 1 96 ? 3.286 13.735 12.607 1.00 92.56 96 GLU A CA 1
ATOM 780 C C . GLU A 1 96 ? 2.467 12.752 13.463 1.00 92.56 96 GLU A C 1
ATOM 782 O O . GLU A 1 96 ? 1.857 13.145 14.456 1.00 92.56 96 GLU A O 1
ATOM 787 N N . GLU A 1 97 ? 2.470 11.459 13.124 1.00 87.56 97 GLU A N 1
ATOM 788 C CA . GLU A 1 97 ? 1.768 10.422 13.892 1.00 87.56 97 GLU A CA 1
ATOM 789 C C . GLU A 1 97 ? 2.359 10.211 15.298 1.00 87.56 97 GLU A C 1
ATOM 791 O O . GLU A 1 97 ? 1.615 9.853 16.216 1.00 87.56 97 GLU A O 1
ATOM 796 N N . GLU A 1 98 ? 3.667 10.415 15.478 1.00 89.94 98 GLU A N 1
ATOM 797 C CA . GLU A 1 98 ? 4.337 10.400 16.784 1.00 89.94 98 GLU A CA 1
ATOM 798 C C . GLU 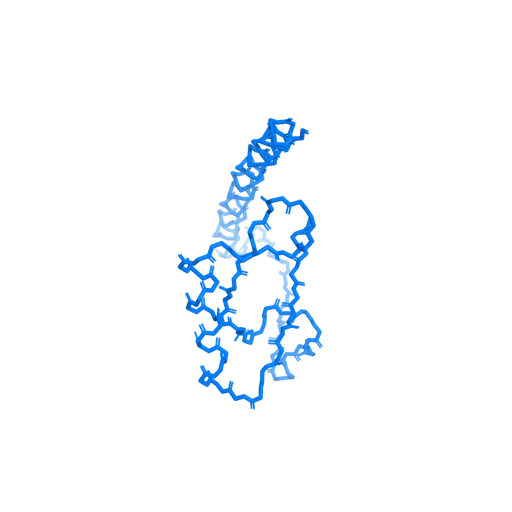A 1 98 ? 3.952 11.625 17.622 1.00 89.94 98 GLU A C 1
ATOM 800 O O . GLU A 1 98 ? 3.602 11.472 18.793 1.00 89.94 98 GLU A O 1
ATOM 805 N N . GLN A 1 99 ? 3.941 12.821 17.025 1.00 91.50 99 GLN A N 1
ATOM 806 C CA . GLN A 1 99 ? 3.507 14.050 17.702 1.00 91.50 99 GLN A CA 1
ATOM 807 C C . GLN A 1 99 ? 2.045 13.964 18.151 1.00 91.50 99 GLN A C 1
ATOM 809 O O . GLN A 1 99 ? 1.745 14.199 19.321 1.00 91.50 99 GLN A O 1
ATOM 814 N N . LEU A 1 100 ? 1.149 13.526 17.263 1.00 86.56 100 LEU A N 1
ATOM 815 C CA . LEU A 1 100 ? -0.266 13.324 17.586 1.00 86.56 100 LEU A CA 1
ATOM 816 C C . LEU A 1 100 ? -0.465 12.297 18.707 1.00 86.56 100 LEU A C 1
ATOM 818 O O . LEU A 1 100 ? -1.372 12.441 19.523 1.00 86.56 100 LEU A O 1
ATOM 822 N N . ALA A 1 101 ? 0.376 11.260 18.773 1.00 83.62 101 ALA A N 1
ATOM 823 C CA . ALA A 1 101 ? 0.302 10.272 19.845 1.00 83.62 101 ALA A CA 1
ATOM 824 C C . ALA A 1 101 ? 0.630 10.875 21.217 1.00 83.62 101 ALA A C 1
ATOM 826 O O . ALA A 1 101 ? 0.012 10.491 22.208 1.00 83.62 101 ALA A O 1
ATOM 827 N N . ILE A 1 102 ? 1.591 11.803 21.267 1.00 87.62 102 I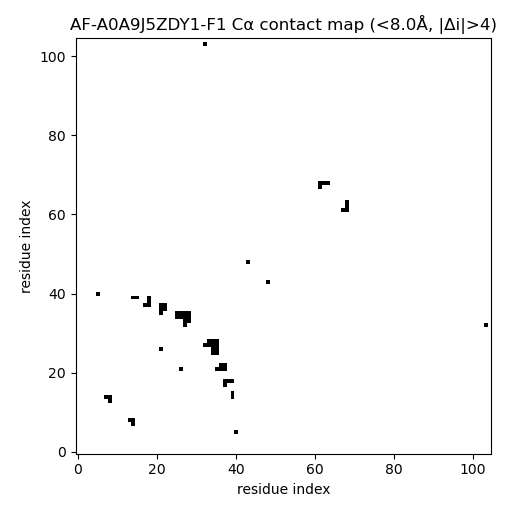LE A N 1
ATOM 828 C CA . ILE A 1 102 ? 1.970 12.517 22.491 1.00 87.62 102 ILE A CA 1
ATOM 829 C C . ILE A 1 102 ? 0.828 13.431 22.942 1.00 87.62 102 ILE A C 1
ATOM 831 O O . ILE A 1 102 ? 0.506 13.447 24.121 1.00 87.62 102 ILE A O 1
ATOM 835 N N . GLU A 1 103 ? 0.190 14.153 22.018 1.00 86.19 103 GLU A N 1
ATOM 836 C CA . GLU A 1 103 ? -0.926 15.060 22.334 1.00 86.19 103 GLU A CA 1
ATOM 837 C C . GLU A 1 103 ? -2.191 14.335 22.822 1.00 86.19 103 GLU A C 1
ATOM 839 O O . GLU A 1 103 ? -2.991 14.911 23.555 1.00 86.19 103 GLU A O 1
ATOM 844 N N . GLN A 1 104 ? -2.393 13.085 22.396 1.00 74.12 104 GLN A N 1
ATOM 845 C CA . GLN A 1 104 ? -3.566 12.267 22.731 1.00 74.12 104 GLN A CA 1
ATOM 846 C C . GLN A 1 104 ? -3.367 11.354 23.954 1.00 74.12 104 GLN A C 1
ATOM 848 O O . GLN A 1 104 ? -4.296 10.617 24.300 1.00 74.12 104 GLN A O 1
ATOM 853 N N . SER A 1 105 ? -2.175 11.360 24.559 1.00 68.62 105 SER A N 1
ATOM 854 C CA . SER A 1 105 ? -1.844 10.599 25.776 1.00 68.62 105 SER A CA 1
ATOM 855 C C . SER A 1 105 ? -2.059 11.439 27.031 1.00 68.62 105 SER A C 1
ATOM 857 O O . SER A 1 105 ? -2.563 10.865 28.021 1.00 68.62 105 SER A O 1
#

InterPro domains:
  IPR053316 Epigenetic regulator of gene expression [PTHR36309] (3-105)